Protein AF-A0A8C6LWX6-F1 (afdb_monomer)

Structure (mmCIF, N/CA/C/O backbone):
data_AF-A0A8C6LWX6-F1
#
_entry.id   AF-A0A8C6LWX6-F1
#
loop_
_atom_site.group_PDB
_atom_site.id
_atom_site.type_symbol
_atom_site.label_atom_id
_atom_site.label_alt_id
_atom_site.label_comp_id
_atom_site.label_asym_id
_atom_site.label_entity_id
_atom_site.label_seq_id
_atom_site.pdbx_PDB_ins_code
_atom_site.Cartn_x
_atom_site.Cartn_y
_atom_site.Cartn_z
_atom_site.occupancy
_atom_site.B_iso_or_equiv
_atom_site.auth_seq_id
_atom_site.auth_comp_id
_atom_site.auth_asym_id
_atom_site.auth_atom_id
_atom_site.pdbx_PDB_model_num
ATOM 1 N N . MET A 1 1 ? -24.686 -18.398 44.058 1.00 36.03 1 MET A N 1
ATOM 2 C CA . MET A 1 1 ? -24.256 -18.748 42.688 1.00 36.03 1 MET A CA 1
ATOM 3 C C . MET A 1 1 ? -24.117 -17.437 41.927 1.00 36.03 1 MET A C 1
ATOM 5 O O . MET A 1 1 ? -25.127 -16.804 41.659 1.00 36.03 1 MET A O 1
ATOM 9 N N . ILE A 1 2 ? -22.892 -16.941 41.731 1.00 35.81 2 ILE A N 1
ATOM 10 C CA . ILE A 1 2 ? -22.662 -15.676 41.018 1.00 35.81 2 ILE A CA 1
ATOM 11 C C . ILE A 1 2 ? -22.828 -15.987 39.530 1.00 35.81 2 ILE A C 1
ATOM 13 O O . ILE A 1 2 ? -22.081 -16.799 38.987 1.00 35.81 2 ILE A O 1
ATOM 17 N N . HIS A 1 3 ? -23.844 -15.405 38.893 1.00 45.38 3 HIS A N 1
ATOM 18 C CA . HIS A 1 3 ? -23.993 -15.471 37.444 1.00 45.38 3 HIS A CA 1
ATOM 19 C C . HIS A 1 3 ? -22.771 -14.793 36.820 1.00 45.38 3 HIS A C 1
ATOM 21 O O . HIS A 1 3 ? -22.624 -13.576 36.916 1.00 45.38 3 HIS A O 1
ATOM 27 N N . VAL A 1 4 ? -21.888 -15.579 36.199 1.00 50.72 4 VAL A N 1
ATOM 28 C CA . VAL A 1 4 ? -20.839 -15.049 35.323 1.00 50.72 4 VAL A CA 1
ATOM 29 C C . VAL A 1 4 ? -21.565 -14.280 34.221 1.00 50.72 4 VAL A C 1
ATOM 31 O O . VAL A 1 4 ? -22.317 -14.862 33.436 1.00 50.72 4 VAL A O 1
ATOM 34 N N . SER A 1 5 ? -21.451 -12.955 34.267 1.00 53.69 5 SER A N 1
ATOM 35 C CA . SER A 1 5 ? -22.252 -12.032 33.472 1.00 53.69 5 SER A CA 1
ATOM 36 C C . SER A 1 5 ? -22.049 -12.305 31.981 1.00 53.69 5 SER A C 1
ATOM 38 O O . SER A 1 5 ? -20.931 -12.477 31.499 1.00 53.69 5 SER A O 1
ATOM 40 N N . SER A 1 6 ? -23.142 -12.329 31.221 1.00 54.50 6 SER A N 1
ATOM 41 C CA . SER A 1 6 ? -23.133 -12.467 29.757 1.00 54.50 6 SER A CA 1
ATOM 42 C C . SER A 1 6 ? -22.249 -11.425 29.048 1.00 54.50 6 SER A C 1
ATOM 44 O O . SER A 1 6 ? -21.833 -11.649 27.915 1.00 54.50 6 SER A O 1
ATOM 46 N N . ALA A 1 7 ? -21.916 -10.320 29.724 1.00 53.41 7 ALA A N 1
ATOM 47 C CA . ALA A 1 7 ? -21.006 -9.274 29.264 1.00 53.41 7 ALA A CA 1
ATOM 48 C C . ALA A 1 7 ? -19.558 -9.751 29.041 1.00 53.41 7 ALA A C 1
ATOM 50 O O . ALA A 1 7 ? -18.922 -9.292 28.101 1.00 53.41 7 ALA A O 1
ATOM 51 N N . LEU A 1 8 ? -19.060 -10.717 29.824 1.00 56.56 8 LEU A N 1
ATOM 52 C CA . LEU A 1 8 ? -17.687 -11.238 29.698 1.00 56.56 8 LEU A CA 1
ATOM 53 C C . LEU A 1 8 ? -17.470 -12.137 28.468 1.00 56.56 8 LEU A C 1
ATOM 55 O O . LEU A 1 8 ? -16.343 -12.524 28.178 1.00 56.56 8 LEU A O 1
ATOM 59 N N . LYS A 1 9 ? -18.545 -12.482 27.749 1.00 61.81 9 LYS A N 1
ATOM 60 C CA . LYS A 1 9 ? -18.491 -13.264 26.504 1.00 61.81 9 LYS A CA 1
ATOM 61 C C . LYS A 1 9 ? -18.528 -12.395 25.246 1.00 61.81 9 LYS A C 1
ATOM 63 O O . LYS A 1 9 ? -18.419 -12.933 24.148 1.00 61.81 9 LYS A O 1
ATOM 68 N N . GLN A 1 10 ? -18.748 -11.087 25.381 1.00 74.50 10 GLN A N 1
ATOM 69 C CA . GLN A 1 10 ? -18.842 -10.198 24.228 1.00 74.50 10 GLN A CA 1
ATOM 70 C C . GLN A 1 10 ? -17.444 -9.787 23.756 1.00 74.50 10 GLN A C 1
ATOM 72 O O . GLN A 1 10 ? -16.579 -9.437 24.555 1.00 74.50 10 GLN A O 1
ATOM 77 N N . LYS A 1 11 ? -17.240 -9.848 22.440 1.00 83.50 11 LYS A N 1
ATOM 78 C CA . LYS A 1 11 ? -15.991 -9.488 21.766 1.00 83.50 11 LYS A CA 1
ATOM 79 C C . LYS A 1 11 ? -15.848 -7.953 21.695 1.00 83.50 11 LYS A C 1
ATOM 81 O O . LYS A 1 11 ? -16.875 -7.278 21.572 1.00 83.50 11 LYS A O 1
ATOM 86 N N . PRO A 1 12 ? -14.630 -7.381 21.777 1.00 89.62 12 PRO A N 1
ATOM 87 C CA . PRO A 1 12 ? -14.430 -5.958 21.509 1.00 89.62 12 PRO A CA 1
ATOM 88 C C . PRO A 1 12 ? -14.906 -5.586 20.109 1.00 89.62 12 PRO A C 1
ATOM 90 O O . PRO A 1 12 ? -14.877 -6.398 19.192 1.00 89.62 12 PRO A O 1
ATOM 93 N N . THR A 1 13 ? -15.264 -4.321 19.924 1.00 91.38 13 THR A N 1
ATOM 94 C CA . THR A 1 13 ? -15.433 -3.742 18.589 1.00 91.38 13 THR A CA 1
ATOM 95 C C . THR A 1 13 ? -14.166 -2.981 18.220 1.00 91.38 13 THR A C 1
ATOM 97 O O . THR A 1 13 ? -13.818 -2.027 18.909 1.00 91.38 13 THR A O 1
ATOM 100 N N . LEU A 1 14 ? -13.486 -3.378 17.142 1.00 94.31 14 LEU A N 1
ATOM 101 C CA . LEU A 1 14 ? -12.330 -2.660 16.598 1.00 94.31 14 LEU A CA 1
ATOM 102 C C . LEU A 1 14 ? -12.732 -1.921 15.316 1.00 94.31 14 LEU A C 1
ATOM 104 O O . LEU A 1 14 ? -12.983 -2.540 14.285 1.00 94.31 14 LEU A O 1
ATOM 108 N N . VAL A 1 15 ? -12.801 -0.592 15.385 1.00 94.81 15 VAL A N 1
ATOM 109 C CA . VAL A 1 15 ? -13.141 0.281 14.256 1.00 94.81 15 VAL A CA 1
ATOM 110 C C . VAL A 1 15 ? -11.863 0.742 13.562 1.00 94.81 15 VAL A C 1
ATOM 112 O O . VAL A 1 15 ? -11.018 1.404 14.172 1.00 94.81 15 VAL A O 1
ATOM 115 N N . VAL A 1 16 ? -1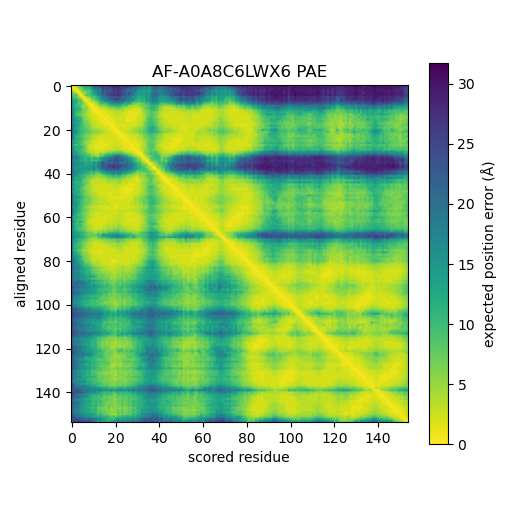1.760 0.414 12.272 1.00 94.25 16 VAL A N 1
ATOM 116 C CA . VAL A 1 16 ? -10.665 0.814 11.384 1.00 94.25 16 VAL A CA 1
ATOM 117 C C . VAL A 1 16 ? -11.235 1.720 10.284 1.00 94.25 16 VAL A C 1
ATOM 119 O O . VAL A 1 16 ? -12.012 1.237 9.458 1.00 94.25 16 VAL A O 1
ATOM 122 N N . PRO A 1 17 ? -10.919 3.027 10.272 1.00 94.25 17 PRO A N 1
ATOM 123 C CA . PRO A 1 17 ? -11.305 3.921 9.179 1.00 94.25 17 PRO A CA 1
ATOM 124 C C . PRO A 1 17 ? -10.524 3.593 7.892 1.00 94.25 17 PRO A C 1
ATOM 126 O O . PRO A 1 17 ? -9.538 2.854 7.949 1.00 94.25 17 PRO A O 1
ATOM 129 N N . PRO A 1 18 ? -10.911 4.156 6.731 1.00 91.81 18 PRO A N 1
ATOM 130 C CA . PRO A 1 18 ? -10.116 4.053 5.511 1.00 91.81 18 PRO A CA 1
ATOM 131 C C . PRO A 1 18 ? -8.672 4.502 5.754 1.00 91.81 18 PRO A C 1
ATOM 133 O O . PRO A 1 18 ? -8.432 5.558 6.345 1.00 91.81 18 PRO A O 1
ATOM 136 N N . LEU A 1 19 ? -7.717 3.679 5.325 1.00 91.88 19 LEU A N 1
ATOM 137 C CA . LEU A 1 19 ? -6.296 3.931 5.522 1.00 91.88 19 LEU A CA 1
ATOM 138 C C . LEU A 1 19 ? -5.670 4.339 4.195 1.00 91.88 19 LEU A C 1
ATOM 140 O O . LEU A 1 19 ? -5.752 3.602 3.210 1.00 91.88 19 LEU A O 1
ATOM 144 N N . THR A 1 20 ? -4.995 5.479 4.205 1.00 89.94 20 THR A N 1
ATOM 145 C CA . THR A 1 20 ? -4.209 5.983 3.082 1.00 89.94 20 THR A CA 1
ATOM 146 C C . THR A 1 20 ? -2.768 6.131 3.548 1.00 89.94 20 THR A C 1
ATOM 148 O O . THR A 1 20 ? -2.517 6.615 4.655 1.00 89.94 20 THR A O 1
ATOM 151 N N . GLU A 1 21 ? -1.818 5.668 2.740 1.00 87.81 21 GLU A N 1
ATOM 152 C CA . GLU A 1 21 ? -0.398 5.733 3.084 1.00 87.81 21 GLU A CA 1
ATOM 153 C C . GLU A 1 21 ? 0.052 7.173 3.355 1.00 87.81 21 GLU A C 1
ATOM 155 O O . GLU A 1 21 ? -0.077 8.026 2.489 1.00 87.81 21 GLU A O 1
ATOM 160 N N . GLY A 1 22 ? 0.629 7.429 4.532 1.00 85.38 22 GLY A N 1
ATOM 161 C CA . GLY A 1 22 ? 1.141 8.734 4.953 1.00 85.38 22 GLY A CA 1
ATOM 162 C C . GLY A 1 22 ? 0.115 9.637 5.648 1.00 85.38 22 GLY A C 1
ATOM 163 O O . GLY A 1 22 ? 0.513 10.620 6.274 1.00 85.38 22 GLY A O 1
ATOM 164 N N . GLN A 1 23 ? -1.178 9.303 5.611 1.00 88.12 23 GLN A N 1
ATOM 165 C CA . GLN A 1 23 ? -2.227 10.076 6.276 1.00 88.12 23 GLN A CA 1
ATOM 166 C C . GLN A 1 23 ? -2.481 9.559 7.696 1.00 88.12 23 GLN A C 1
ATOM 168 O O . GLN A 1 23 ? -2.969 8.446 7.881 1.00 88.12 23 GLN A O 1
ATOM 173 N N . GLN A 1 24 ? -2.187 10.379 8.710 1.00 93.12 24 GLN A N 1
ATOM 174 C CA . GLN A 1 24 ? -2.428 10.014 10.109 1.00 93.12 24 GLN A CA 1
ATOM 175 C C . GLN A 1 24 ? -3.884 9.596 10.342 1.00 93.12 24 GLN A C 1
ATOM 177 O O . GLN A 1 24 ? -4.820 10.259 9.895 1.00 93.12 24 GLN A O 1
ATOM 182 N N . THR A 1 25 ? -4.066 8.510 11.086 1.00 93.81 25 THR A N 1
ATOM 183 C CA . THR A 1 25 ? -5.379 7.940 11.369 1.00 93.81 25 THR A CA 1
ATOM 184 C C . THR A 1 25 ? -5.447 7.352 12.773 1.00 93.81 25 THR A C 1
ATOM 186 O O . THR A 1 25 ? -4.417 7.062 13.387 1.00 93.81 25 THR A O 1
ATOM 189 N N . THR A 1 26 ? -6.666 7.185 13.283 1.00 95.88 26 THR A N 1
ATOM 190 C CA . THR A 1 26 ? -6.931 6.724 14.649 1.00 95.88 26 THR A CA 1
ATOM 191 C C . THR A 1 26 ? -7.875 5.530 14.629 1.00 95.88 26 THR A C 1
ATOM 193 O O . THR A 1 26 ? -9.034 5.645 14.231 1.00 95.88 26 THR A O 1
ATOM 196 N N . LEU A 1 27 ? -7.389 4.383 15.101 1.00 95.31 27 LEU A N 1
ATOM 197 C CA . LEU A 1 27 ? -8.202 3.192 15.340 1.00 95.31 27 LEU A CA 1
ATOM 198 C C . LEU A 1 27 ? -8.884 3.316 16.694 1.00 95.31 27 LEU A C 1
ATOM 200 O O . LEU A 1 27 ? -8.281 3.828 17.637 1.00 95.31 27 LEU A O 1
ATOM 204 N N . THR A 1 28 ? -10.109 2.810 16.811 1.00 95.19 28 THR A N 1
ATOM 205 C CA . THR A 1 28 ? -10.844 2.809 18.083 1.00 95.19 28 THR A CA 1
ATOM 206 C C . THR A 1 28 ? -11.230 1.391 18.453 1.00 95.19 28 THR A C 1
ATOM 208 O O . THR A 1 28 ? -11.956 0.734 17.712 1.00 95.19 28 THR A O 1
ATOM 211 N N . CYS A 1 29 ? -10.765 0.925 19.608 1.00 93.06 29 CYS A N 1
ATOM 212 C CA . CYS A 1 29 ? -11.241 -0.308 20.205 1.00 93.06 29 CYS A CA 1
ATOM 213 C C . CYS A 1 29 ? -12.204 -0.013 21.351 1.00 93.06 29 CYS A C 1
ATOM 215 O O . CYS A 1 29 ? -11.837 0.668 22.311 1.00 93.06 29 CYS A O 1
ATOM 217 N N . THR A 1 30 ? -13.408 -0.568 21.265 1.00 90.38 30 THR A N 1
ATOM 218 C CA . THR A 1 30 ? -14.493 -0.333 22.213 1.00 90.38 30 THR A CA 1
ATOM 219 C C . THR A 1 30 ? -14.942 -1.617 22.884 1.00 90.38 30 THR A C 1
ATOM 221 O O . THR A 1 30 ? -15.118 -2.669 22.269 1.00 90.38 30 THR A O 1
ATOM 224 N N . ALA A 1 31 ? -15.191 -1.475 24.170 1.00 85.62 31 ALA A N 1
ATOM 225 C CA . ALA A 1 31 ? -15.777 -2.459 25.042 1.00 85.62 31 ALA A CA 1
ATOM 226 C C . ALA A 1 31 ? -17.279 -2.529 25.053 1.00 85.62 31 ALA A C 1
ATOM 228 O O . ALA A 1 31 ? -17.934 -1.488 25.120 1.00 85.62 31 ALA A O 1
ATOM 229 N N . PRO A 1 32 ? -17.799 -3.705 25.386 1.00 76.69 32 PRO A N 1
ATOM 230 C CA . PRO A 1 32 ? -18.923 -3.820 26.296 1.00 76.69 32 PRO A CA 1
ATOM 231 C C . PRO A 1 32 ? -18.461 -3.755 27.771 1.00 76.69 32 PRO A C 1
ATOM 233 O O . PRO A 1 32 ? -17.521 -4.443 28.174 1.00 76.69 32 PRO A O 1
ATOM 236 N N . GLY A 1 33 ? -19.116 -2.934 28.599 1.00 68.38 33 GLY A N 1
ATOM 237 C CA . GLY A 1 33 ? -18.876 -2.872 30.048 1.00 68.38 33 GLY A CA 1
ATOM 238 C C . GLY A 1 33 ? -19.902 -3.621 30.904 1.00 68.38 33 GLY A C 1
ATOM 239 O O . GLY A 1 33 ? -20.915 -4.141 30.436 1.00 68.38 33 GLY A O 1
ATOM 240 N N . LEU A 1 34 ? -19.578 -3.700 32.197 1.00 64.62 34 LEU A N 1
ATOM 241 C CA . LEU A 1 34 ? -20.178 -4.571 33.208 1.00 64.62 34 LEU A CA 1
ATOM 242 C C . LEU A 1 34 ? -21.258 -3.841 34.021 1.00 64.62 34 LEU A C 1
ATOM 244 O O . LEU A 1 34 ? -20.924 -3.112 34.949 1.00 64.62 34 LEU A O 1
ATOM 248 N N . CYS A 1 35 ? -22.537 -4.096 33.743 1.00 51.69 35 CYS A N 1
ATOM 249 C CA . CYS A 1 35 ? -23.628 -3.875 34.701 1.00 51.69 35 CYS A CA 1
ATOM 250 C C . CYS A 1 35 ? -24.682 -4.990 34.561 1.00 51.69 35 CYS A C 1
ATOM 252 O O . CYS A 1 35 ? -25.456 -4.989 33.602 1.00 51.69 35 CYS A O 1
ATOM 254 N N . PRO A 1 36 ? -24.742 -5.969 35.484 1.00 53.22 36 PRO A N 1
ATOM 255 C CA . PRO A 1 36 ? -25.889 -6.858 35.590 1.00 53.22 36 PRO A CA 1
ATOM 256 C C . PRO A 1 36 ? -27.054 -6.099 36.251 1.00 53.22 36 PRO A C 1
ATOM 258 O O . PRO A 1 36 ? -27.111 -5.992 37.470 1.00 53.22 36 PRO A O 1
ATOM 261 N N . GLY A 1 37 ? -27.987 -5.577 35.446 1.00 53.56 37 GLY A N 1
ATOM 262 C CA . GLY A 1 37 ? -29.359 -5.297 35.902 1.00 53.56 37 GLY A CA 1
ATOM 263 C C . GLY A 1 37 ? -29.862 -3.846 35.939 1.00 53.56 37 GLY A C 1
ATOM 264 O O . GLY A 1 37 ? -31.060 -3.669 36.141 1.00 53.56 37 GLY A O 1
ATOM 265 N N . SER A 1 38 ? -29.047 -2.813 35.704 1.00 57.28 38 SER A N 1
ATOM 266 C CA . SER A 1 38 ? -29.537 -1.419 35.635 1.00 57.28 38 SER A CA 1
ATOM 267 C C . SER A 1 38 ? -28.561 -0.486 34.907 1.00 57.28 38 SER A C 1
ATOM 269 O O . SER A 1 38 ? -27.358 -0.747 34.946 1.00 57.28 38 SER A O 1
ATOM 271 N N . PRO A 1 39 ? -29.036 0.601 34.258 1.00 65.06 39 PRO A N 1
ATOM 272 C CA . PRO A 1 39 ? -28.158 1.635 33.715 1.00 65.06 39 PRO A CA 1
ATOM 273 C C . PRO A 1 39 ? -27.254 2.232 34.810 1.00 65.06 39 PRO A C 1
ATOM 275 O O . PRO A 1 39 ? -27.692 2.342 35.959 1.00 65.06 39 PRO A O 1
ATOM 278 N N . PRO A 1 40 ? -26.021 2.647 34.459 1.00 57.91 40 PRO A N 1
ATOM 279 C CA . PRO A 1 40 ? -25.569 2.943 33.095 1.00 57.91 40 PRO A CA 1
ATOM 280 C C . PRO A 1 40 ? -24.826 1.796 32.379 1.00 57.91 40 PRO A C 1
ATOM 282 O O . PRO A 1 40 ? -24.071 1.040 32.982 1.00 57.91 40 PRO A O 1
ATOM 285 N N . ASN A 1 41 ? -24.984 1.725 31.050 1.00 62.75 41 ASN A N 1
ATOM 286 C CA . ASN A 1 41 ? -24.093 0.951 30.182 1.00 62.75 41 ASN A CA 1
ATOM 287 C C . ASN A 1 41 ? -22.732 1.650 30.141 1.00 62.75 41 ASN A C 1
ATOM 289 O O . ASN A 1 41 ? -22.597 2.722 29.554 1.00 62.75 41 ASN A O 1
ATOM 293 N N . ILE A 1 42 ? -21.733 1.051 30.779 1.00 68.19 42 ILE A N 1
ATOM 294 C CA . ILE A 1 42 ? -20.358 1.546 30.742 1.00 68.19 42 ILE A CA 1
ATOM 295 C C . ILE A 1 42 ? -19.688 0.994 29.479 1.00 68.19 42 ILE A C 1
ATOM 297 O O . ILE A 1 42 ? -19.855 -0.177 29.154 1.00 68.19 42 ILE A O 1
ATOM 301 N N . THR A 1 43 ? -18.910 1.812 28.778 1.00 74.31 43 THR A N 1
ATOM 302 C CA . THR A 1 43 ? -18.064 1.387 27.654 1.00 74.31 43 THR A CA 1
ATOM 303 C C . THR A 1 43 ? -16.656 1.920 27.885 1.00 74.31 43 THR A C 1
ATOM 305 O O . THR A 1 43 ? -16.485 3.128 28.047 1.00 74.31 43 THR A O 1
ATOM 308 N N . TRP A 1 44 ? -15.650 1.044 27.919 1.00 81.56 44 TRP A N 1
ATOM 309 C CA . TRP A 1 44 ? -14.250 1.463 27.842 1.00 81.56 44 TRP A CA 1
ATOM 310 C C . TRP A 1 44 ? -13.845 1.600 26.369 1.00 81.56 44 TRP A C 1
ATOM 312 O O . TRP A 1 44 ? -14.290 0.838 25.513 1.00 81.56 44 TRP A O 1
ATOM 322 N N . SER A 1 45 ? -13.041 2.607 26.055 1.00 88.81 45 SER A N 1
ATOM 323 C CA . SER A 1 45 ? -12.548 2.839 24.699 1.00 88.81 45 SER A CA 1
ATOM 324 C C . SER A 1 45 ? -11.068 3.168 24.740 1.00 88.81 45 SER A C 1
ATOM 326 O O . SER A 1 45 ? -10.634 3.974 25.564 1.00 88.81 45 SER A O 1
ATOM 328 N N . SER A 1 46 ? -10.306 2.559 23.841 1.00 92.56 46 SER A N 1
ATOM 329 C CA . SER A 1 46 ? -8.890 2.841 23.635 1.00 92.56 46 SER A CA 1
ATOM 330 C C . SER A 1 46 ? -8.660 3.226 22.182 1.00 92.56 46 SER A C 1
ATOM 332 O O . SER A 1 46 ? -9.263 2.645 21.278 1.00 92.56 46 SER A O 1
ATOM 334 N N . THR A 1 47 ? -7.801 4.215 21.962 1.00 93.75 47 THR A N 1
ATOM 335 C CA . THR A 1 47 ? -7.489 4.732 20.631 1.00 93.75 47 THR A CA 1
ATOM 336 C C . THR A 1 47 ? -6.015 4.546 20.314 1.00 93.75 47 THR A C 1
ATOM 338 O O . THR A 1 47 ? -5.165 4.862 21.147 1.00 93.75 47 THR A O 1
ATOM 341 N N . LEU A 1 48 ? -5.715 4.086 19.100 1.00 94.12 48 LEU A N 1
ATOM 342 C CA . LEU A 1 48 ? -4.355 3.967 18.577 1.00 94.12 48 LEU A CA 1
ATOM 343 C C . LEU A 1 48 ? -4.197 4.878 17.361 1.00 94.12 48 LEU A C 1
ATOM 345 O O . LEU A 1 48 ? -4.829 4.642 16.332 1.00 94.12 48 LEU A O 1
ATOM 349 N N . THR A 1 49 ? -3.345 5.894 17.479 1.00 95.56 49 THR A N 1
ATOM 350 C CA . THR A 1 49 ? -3.053 6.843 16.399 1.00 95.56 49 THR A CA 1
ATOM 351 C C . THR A 1 49 ? -1.700 6.534 15.778 1.00 95.56 49 THR A C 1
ATOM 353 O O . THR A 1 49 ? -0.708 6.384 16.489 1.00 95.56 49 THR A O 1
ATOM 356 N N . PHE A 1 50 ? -1.652 6.447 14.451 1.00 94.88 50 PHE A N 1
ATOM 357 C CA . PHE A 1 50 ? -0.427 6.177 13.702 1.00 94.88 50 PHE A CA 1
ATOM 358 C C . PHE A 1 50 ? -0.522 6.729 12.277 1.00 94.88 50 PHE A C 1
ATOM 360 O O . PHE A 1 50 ? -1.601 7.097 11.810 1.00 94.88 50 PHE A O 1
ATOM 367 N N . ASN A 1 51 ? 0.615 6.767 11.584 1.00 93.25 51 ASN A N 1
ATOM 368 C CA . ASN A 1 51 ? 0.676 7.094 10.164 1.00 93.25 51 ASN A CA 1
ATOM 369 C C . ASN A 1 51 ? 0.807 5.768 9.391 1.00 93.25 51 ASN A C 1
ATOM 371 O O . ASN A 1 51 ? 1.835 5.099 9.529 1.00 93.25 51 ASN A O 1
ATOM 375 N N . PRO A 1 52 ? -0.217 5.330 8.634 1.00 92.62 52 PRO A N 1
ATOM 376 C CA . PRO A 1 52 ? -0.150 4.109 7.841 1.00 92.62 52 PRO A CA 1
ATOM 377 C C . PRO A 1 52 ? 0.953 4.181 6.783 1.00 92.62 52 PRO A C 1
ATOM 379 O O . PRO A 1 52 ? 1.210 5.241 6.220 1.00 92.62 52 PRO A O 1
ATOM 382 N N . SER A 1 53 ? 1.564 3.035 6.498 1.00 92.06 53 SER A N 1
ATOM 383 C CA . SER A 1 53 ? 2.579 2.832 5.460 1.00 92.06 53 SER A CA 1
ATOM 384 C C . SER A 1 53 ? 2.102 1.711 4.536 1.00 92.06 53 SER A C 1
ATOM 386 O O . SER A 1 53 ? 1.297 0.880 4.972 1.00 92.06 53 SER A O 1
ATOM 388 N N . ALA A 1 54 ? 2.608 1.639 3.304 1.00 89.44 54 ALA A N 1
ATOM 389 C CA . ALA A 1 54 ? 2.397 0.478 2.438 1.00 89.44 54 ALA A CA 1
ATOM 390 C C . ALA A 1 54 ? 2.808 -0.840 3.127 1.00 89.44 54 ALA A C 1
ATOM 392 O O . ALA A 1 54 ? 2.142 -1.859 2.965 1.00 89.44 54 ALA A O 1
ATOM 393 N N . GLU A 1 55 ? 3.832 -0.806 3.986 1.00 89.62 55 GLU A N 1
ATOM 394 C CA . GLU A 1 55 ? 4.291 -1.965 4.769 1.00 89.62 55 GLU A CA 1
ATOM 395 C C . GLU A 1 55 ? 3.252 -2.472 5.779 1.00 89.62 55 GLU A C 1
ATOM 397 O O . GLU A 1 55 ? 3.271 -3.636 6.172 1.00 89.62 55 GLU A O 1
ATOM 402 N N . HIS A 1 56 ? 2.324 -1.611 6.204 1.00 93.19 56 HIS A N 1
ATOM 403 C CA . HIS A 1 56 ? 1.251 -2.000 7.115 1.00 93.19 56 HIS A CA 1
ATOM 404 C C . HIS A 1 56 ? 0.100 -2.723 6.394 1.00 93.19 56 HIS A C 1
ATOM 406 O O 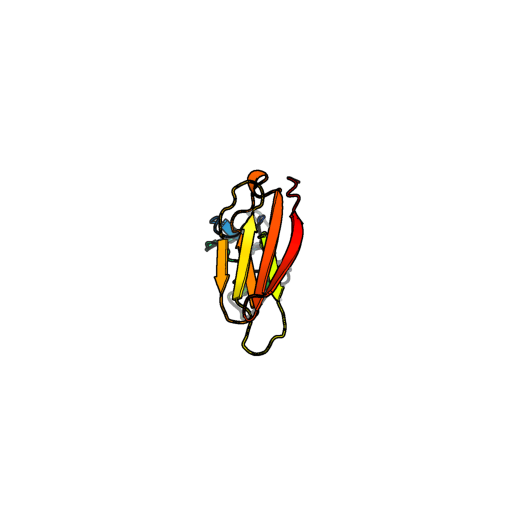. HIS A 1 56 ? -0.790 -3.254 7.062 1.00 93.19 56 HIS A O 1
ATOM 412 N N . HIS A 1 57 ? 0.081 -2.773 5.059 1.00 90.69 57 HIS A N 1
ATOM 413 C CA . HIS A 1 57 ? -0.952 -3.485 4.308 1.00 90.69 57 HIS A CA 1
ATOM 414 C C . HIS A 1 57 ? -0.880 -4.999 4.555 1.00 90.69 57 HIS A C 1
ATOM 416 O O . HIS A 1 57 ? 0.182 -5.608 4.471 1.00 90.69 57 HIS A O 1
ATOM 422 N N . GLY A 1 58 ? -2.017 -5.621 4.874 1.00 91.88 58 GLY A N 1
ATOM 423 C CA . GLY A 1 58 ? -2.083 -7.053 5.181 1.00 91.88 58 GLY A CA 1
ATOM 424 C C . GLY A 1 58 ? -1.604 -7.427 6.589 1.00 91.88 58 GLY A C 1
ATOM 425 O O . GLY A 1 58 ? -1.643 -8.602 6.952 1.00 91.88 58 GLY A O 1
ATOM 426 N N . THR A 1 59 ? -1.184 -6.459 7.410 1.00 94.56 59 THR A N 1
ATOM 427 C CA . THR A 1 59 ? -0.831 -6.709 8.815 1.00 94.56 59 THR A CA 1
ATOM 428 C C . THR A 1 59 ? -2.084 -6.854 9.683 1.00 94.56 59 THR A C 1
ATOM 430 O O . THR A 1 59 ? -3.116 -6.235 9.418 1.00 94.56 59 THR A O 1
ATOM 433 N N . ASN A 1 60 ? -2.004 -7.676 10.732 1.00 95.62 60 ASN A N 1
ATOM 434 C CA . ASN A 1 60 ? -3.108 -7.905 11.664 1.00 95.62 60 ASN A CA 1
ATOM 435 C C . ASN A 1 60 ? -2.943 -7.044 12.915 1.00 95.62 60 ASN A C 1
ATOM 437 O O . ASN A 1 60 ? -1.941 -7.156 13.621 1.00 95.62 60 ASN A O 1
ATOM 441 N N . ILE A 1 61 ? -3.956 -6.236 13.221 1.00 94.19 61 ILE A N 1
ATOM 442 C CA . ILE A 1 61 ? -4.052 -5.507 14.484 1.00 94.19 61 ILE A CA 1
ATOM 443 C C . ILE A 1 61 ? -5.032 -6.226 15.391 1.00 94.19 61 ILE A C 1
ATOM 445 O O . ILE A 1 61 ? -6.177 -6.463 15.010 1.00 94.19 61 ILE A O 1
ATOM 449 N N . THR A 1 62 ? -4.584 -6.518 16.610 1.00 94.25 62 THR A N 1
ATOM 450 C CA . THR A 1 62 ? -5.394 -7.167 17.638 1.00 94.25 62 THR A CA 1
ATOM 451 C C . THR A 1 62 ? -5.686 -6.190 18.766 1.00 94.25 62 THR A C 1
ATOM 453 O O . THR A 1 62 ? -4.772 -5.697 19.426 1.00 94.25 62 THR A O 1
ATOM 456 N N . CYS A 1 63 ? -6.966 -5.949 19.031 1.00 92.31 63 CYS A N 1
ATOM 457 C CA . CYS A 1 63 ? -7.398 -5.358 20.283 1.00 92.31 63 CYS A CA 1
ATOM 458 C C . CYS A 1 63 ? -7.676 -6.462 21.294 1.00 92.31 63 CYS A C 1
ATOM 460 O O . CYS A 1 63 ? -8.599 -7.250 21.103 1.00 92.31 63 CYS A O 1
ATOM 462 N N . LYS A 1 64 ? -6.906 -6.489 22.382 1.00 90.44 64 LYS A N 1
ATOM 463 C CA . LYS A 1 64 ? -7.057 -7.453 23.470 1.00 90.44 64 LYS A CA 1
ATOM 464 C C . LYS A 1 64 ? -7.485 -6.757 24.753 1.00 90.44 64 LYS A C 1
ATOM 466 O O . LYS A 1 64 ? -6.901 -5.752 25.150 1.00 90.44 64 LYS A O 1
ATOM 471 N N . ILE A 1 65 ? -8.471 -7.339 25.421 1.00 86.38 65 ILE A N 1
ATOM 472 C CA . ILE A 1 65 ? -9.018 -6.861 26.686 1.00 86.38 65 ILE A CA 1
ATOM 473 C C . ILE A 1 65 ? -8.744 -7.908 27.747 1.00 86.38 65 ILE A C 1
ATOM 475 O O . ILE A 1 65 ? -9.006 -9.094 27.532 1.00 86.38 65 ILE A O 1
ATOM 479 N N . SER A 1 66 ? -8.301 -7.452 28.911 1.00 84.06 66 SER A N 1
ATOM 480 C CA . SER A 1 66 ? -8.144 -8.287 30.097 1.00 84.06 66 SER A CA 1
ATOM 481 C C . SER A 1 66 ? -9.040 -7.757 31.210 1.00 84.06 66 SER A C 1
ATOM 483 O O . SER A 1 66 ? -8.903 -6.607 31.623 1.00 84.06 66 SER A O 1
ATOM 485 N N . PHE A 1 67 ? -9.959 -8.590 31.695 1.00 76.75 67 PHE A N 1
ATOM 486 C CA . PHE A 1 67 ? -10.820 -8.268 32.833 1.00 76.75 67 PHE A CA 1
ATOM 487 C C . PHE A 1 67 ? -10.200 -8.776 34.141 1.00 76.75 67 PHE A C 1
ATOM 489 O O . PHE A 1 67 ? -9.437 -9.742 34.150 1.00 76.75 67 PHE A O 1
ATOM 496 N N . THR A 1 68 ? -10.556 -8.160 35.271 1.00 70.56 68 THR A N 1
ATOM 497 C CA . THR A 1 68 ? -10.157 -8.642 36.601 1.00 70.56 68 THR A CA 1
ATOM 498 C C . THR A 1 68 ? -10.838 -9.982 36.889 1.00 70.56 68 THR A C 1
ATOM 500 O O . THR A 1 68 ? -12.017 -10.014 37.241 1.00 70.56 68 THR A O 1
ATOM 503 N N . GLY A 1 69 ? -10.107 -11.080 36.686 1.00 68.56 69 GLY A N 1
ATOM 504 C CA . GLY A 1 69 ? -10.592 -12.459 36.837 1.00 68.56 69 GLY A CA 1
ATOM 505 C C . GLY A 1 69 ? -10.158 -13.402 35.706 1.00 68.56 69 GLY A C 1
ATOM 506 O O . GLY A 1 69 ? -10.943 -14.262 35.316 1.00 68.56 69 GLY A O 1
ATOM 507 N N .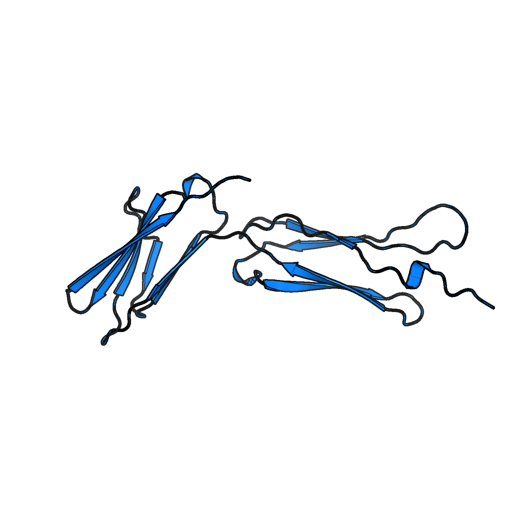 ASP A 1 70 ? -8.966 -13.191 35.131 1.00 67.69 7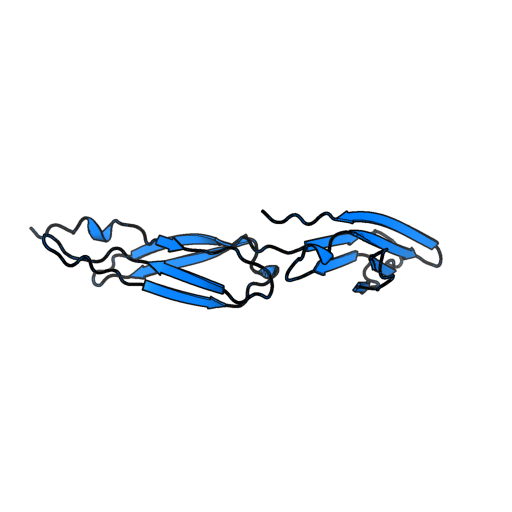0 ASP A N 1
ATOM 508 C CA . ASP A 1 70 ? -8.329 -13.996 34.066 1.00 67.69 70 ASP A CA 1
ATOM 509 C C . ASP A 1 70 ? -9.137 -14.210 32.775 1.00 67.69 70 ASP A C 1
ATOM 511 O O . ASP A 1 70 ? -8.765 -14.998 31.906 1.00 67.69 70 ASP A O 1
ATOM 515 N N . THR A 1 71 ? -10.230 -13.472 32.589 1.00 74.06 71 THR A N 1
ATOM 516 C CA . THR A 1 71 ? -10.992 -13.513 31.340 1.00 74.06 71 THR A CA 1
ATOM 517 C C . THR A 1 71 ? -10.373 -12.545 30.341 1.00 74.06 71 THR A C 1
ATOM 519 O O . THR A 1 71 ? -10.260 -11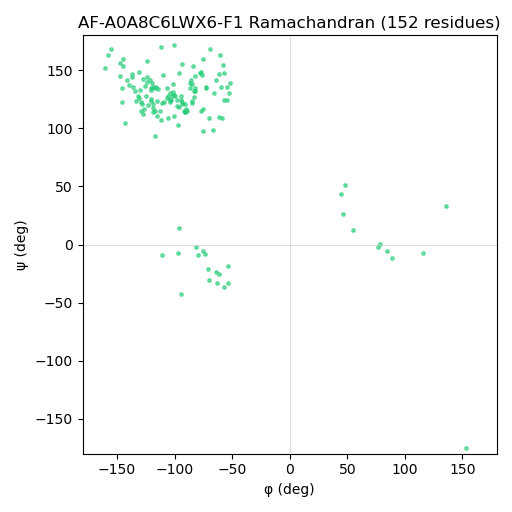.347 30.618 1.00 74.06 71 THR A O 1
ATOM 522 N N . THR A 1 72 ? -10.002 -13.058 29.167 1.00 84.12 72 THR A N 1
ATOM 523 C CA . THR A 1 72 ? -9.499 -12.248 28.053 1.00 84.12 72 THR A CA 1
ATOM 524 C C . THR A 1 72 ? -10.371 -12.430 26.820 1.00 84.12 72 THR A C 1
ATOM 526 O O . THR A 1 72 ? -10.864 -13.524 26.551 1.00 84.12 72 THR A O 1
ATOM 529 N N . THR A 1 73 ? -10.596 -11.342 26.090 1.00 86.25 73 THR A N 1
ATOM 530 C CA . THR A 1 73 ? -11.325 -11.341 24.814 1.00 86.25 73 THR A CA 1
ATOM 5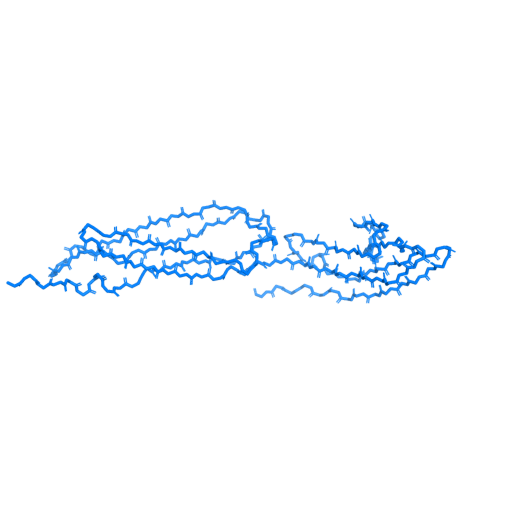31 C C . THR A 1 73 ? -10.585 -10.444 23.836 1.00 86.25 73 THR A C 1
ATOM 533 O O . THR A 1 73 ? -9.959 -9.465 24.248 1.00 86.25 73 THR A O 1
ATOM 536 N N . GLU A 1 74 ? -10.615 -10.787 22.553 1.00 91.31 74 GLU A N 1
ATOM 537 C CA . GLU A 1 74 ? -9.859 -10.058 21.540 1.00 91.31 74 GLU A CA 1
ATOM 538 C C . GLU A 1 74 ? -10.585 -9.982 20.199 1.00 91.31 74 GLU A C 1
ATOM 540 O O . GLU A 1 74 ? -11.415 -10.830 19.879 1.00 91.31 74 GLU A O 1
ATOM 545 N N . GLU A 1 75 ? -10.270 -8.944 19.432 1.00 92.94 75 GLU A N 1
ATOM 546 C CA . GLU A 1 75 ? -10.734 -8.701 18.068 1.00 92.94 75 GLU A CA 1
ATOM 547 C C . GLU A 1 75 ? -9.527 -8.399 17.197 1.00 92.94 75 GLU A C 1
ATOM 549 O O . GLU A 1 75 ? -8.688 -7.581 17.574 1.00 92.94 75 GLU A O 1
ATOM 554 N N . THR A 1 76 ? -9.455 -9.046 16.037 1.00 94.62 76 THR A N 1
ATOM 555 C CA . THR A 1 76 ? -8.331 -8.909 15.115 1.00 94.62 76 THR A CA 1
ATOM 556 C C . THR A 1 76 ? -8.854 -8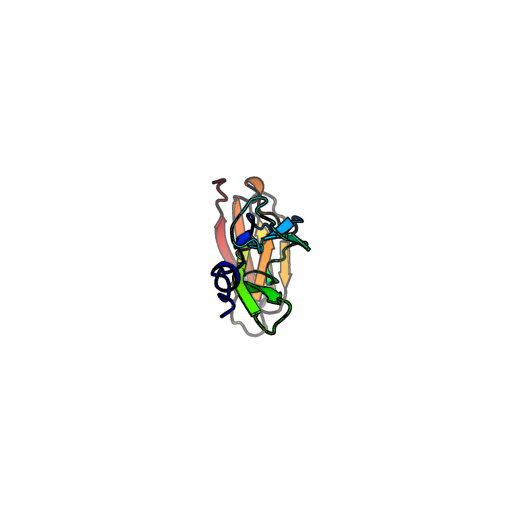.490 13.758 1.00 94.62 76 THR A C 1
ATOM 558 O O . THR A 1 76 ? -9.736 -9.140 13.202 1.00 94.62 76 THR A O 1
ATOM 561 N N . VAL A 1 77 ? -8.286 -7.418 13.217 1.00 95.25 77 VAL A N 1
ATOM 562 C CA . VAL A 1 77 ? -8.625 -6.892 11.895 1.00 95.25 77 VAL A CA 1
ATOM 563 C C . VAL A 1 77 ? -7.352 -6.780 11.066 1.00 95.25 77 VAL A C 1
ATOM 565 O O . VAL A 1 77 ? -6.319 -6.318 11.553 1.00 95.25 77 VAL A O 1
ATOM 568 N N . THR A 1 78 ? -7.433 -7.195 9.805 1.00 95.62 78 THR A N 1
ATOM 569 C CA . THR A 1 78 ? -6.359 -7.011 8.827 1.00 95.62 78 THR A CA 1
ATOM 570 C C . THR A 1 78 ? -6.442 -5.611 8.230 1.00 95.62 78 THR A C 1
ATOM 572 O O . THR A 1 78 ? -7.493 -5.197 7.734 1.00 95.62 78 THR A O 1
ATOM 575 N N . LEU A 1 79 ? -5.339 -4.868 8.266 1.00 94.12 79 LEU A N 1
ATOM 576 C CA . LEU A 1 79 ? -5.288 -3.524 7.710 1.00 94.12 79 LEU A CA 1
ATOM 577 C C . LEU A 1 79 ? -5.281 -3.541 6.181 1.00 94.12 79 LEU A C 1
ATOM 579 O O . LEU A 1 79 ? -4.513 -4.265 5.551 1.00 94.12 79 LEU A O 1
ATOM 583 N N . SER A 1 80 ? -6.097 -2.671 5.591 1.00 91.88 80 SER A N 1
ATOM 584 C CA . SER A 1 80 ? -6.140 -2.427 4.147 1.00 91.88 80 SER A CA 1
ATOM 585 C C . SER A 1 80 ? -5.734 -0.983 3.869 1.00 91.88 80 SER A C 1
ATOM 587 O O . SER A 1 80 ? -6.560 -0.076 3.943 1.00 91.88 80 SER A O 1
ATOM 589 N N . VAL A 1 81 ? -4.444 -0.771 3.603 1.00 91.31 81 VAL A N 1
ATOM 590 C CA . VAL A 1 81 ? -3.893 0.547 3.245 1.00 91.31 81 VAL A CA 1
ATOM 591 C C . VAL A 1 81 ? -4.016 0.765 1.742 1.00 91.31 81 VAL A C 1
ATOM 593 O O . VAL A 1 81 ? -3.698 -0.138 0.969 1.00 91.31 81 VAL A O 1
ATOM 596 N N . THR A 1 82 ? -4.471 1.953 1.347 1.00 89.94 82 THR A N 1
ATOM 597 C CA . THR A 1 82 ? -4.593 2.400 -0.044 1.00 89.94 82 THR A CA 1
ATOM 598 C C . THR A 1 82 ? -3.309 3.107 -0.470 1.00 89.94 82 THR A C 1
ATOM 600 O O . THR A 1 82 ? -2.910 4.098 0.146 1.00 89.94 82 THR A O 1
ATOM 603 N N . TYR A 1 83 ? -2.674 2.584 -1.516 1.00 90.06 83 TYR A N 1
ATOM 604 C CA . TYR A 1 83 ? -1.462 3.106 -2.149 1.00 90.06 83 TYR A CA 1
ATOM 605 C C . TYR A 1 83 ? -1.376 2.573 -3.587 1.00 90.06 83 TYR A C 1
ATOM 607 O O . TYR A 1 83 ? -2.059 1.605 -3.933 1.00 90.06 83 TYR A O 1
ATOM 615 N N . LEU A 1 84 ? -0.543 3.191 -4.426 1.00 89.88 84 LEU A N 1
ATOM 616 C CA . LEU A 1 84 ? -0.252 2.700 -5.774 1.00 89.88 84 LEU A CA 1
ATOM 617 C C . LEU A 1 84 ? 1.147 2.088 -5.790 1.00 89.88 84 LEU A C 1
ATOM 619 O O . LEU A 1 84 ? 2.111 2.738 -5.389 1.00 89.88 84 LEU A O 1
ATOM 623 N N . ASN A 1 85 ? 1.254 0.854 -6.277 1.00 92.00 85 ASN A N 1
ATOM 624 C CA . ASN A 1 85 ? 2.524 0.157 -6.453 1.00 92.00 85 ASN A CA 1
ATOM 625 C C . ASN A 1 85 ? 2.620 -0.392 -7.880 1.00 92.00 85 ASN A C 1
ATOM 627 O O . ASN A 1 85 ? 1.840 -1.265 -8.263 1.00 92.00 85 ASN A O 1
ATOM 631 N N . LEU A 1 86 ? 3.570 0.130 -8.655 1.00 93.06 86 LEU A N 1
ATOM 632 C CA . LEU A 1 86 ? 3.877 -0.332 -10.005 1.00 93.06 86 LEU A CA 1
ATOM 633 C C . LEU A 1 86 ? 5.259 -0.980 -10.012 1.00 93.06 86 LEU A C 1
ATOM 635 O O . LEU A 1 86 ? 6.266 -0.304 -9.814 1.00 93.06 86 LEU A O 1
ATOM 639 N N . THR A 1 87 ? 5.318 -2.282 -10.275 1.00 94.44 87 THR A N 1
ATOM 640 C CA . THR A 1 87 ? 6.579 -3.029 -10.339 1.00 94.44 87 THR A CA 1
ATOM 641 C C . THR A 1 87 ? 6.923 -3.368 -11.780 1.00 94.44 87 THR A C 1
ATOM 643 O O . THR A 1 87 ? 6.077 -3.825 -12.544 1.00 94.44 87 THR A O 1
ATOM 646 N N . CYS A 1 88 ? 8.182 -3.148 -12.141 1.00 94.31 88 CYS A N 1
ATOM 647 C CA . CYS A 1 88 ? 8.744 -3.515 -13.429 1.00 94.31 88 CYS A CA 1
ATOM 648 C C . CYS A 1 88 ? 10.058 -4.251 -13.199 1.00 94.31 88 CYS A C 1
ATOM 650 O O . CYS A 1 88 ? 10.940 -3.734 -12.514 1.00 94.31 88 CYS A O 1
ATOM 652 N N . SER A 1 89 ? 10.182 -5.447 -13.763 1.00 94.38 89 SER A N 1
ATOM 653 C CA . SER A 1 89 ? 11.366 -6.288 -13.626 1.00 94.38 89 SER A CA 1
ATOM 654 C C . SER A 1 89 ? 11.742 -6.910 -14.961 1.00 94.38 89 SER A C 1
ATOM 656 O O . SER A 1 89 ? 10.880 -7.266 -15.765 1.00 94.38 89 SER A O 1
ATOM 658 N N . VAL A 1 90 ? 13.044 -7.045 -15.184 1.00 94.38 90 VAL A N 1
ATOM 659 C CA . VAL A 1 90 ? 13.618 -7.690 -16.361 1.00 94.38 90 VAL A CA 1
ATOM 660 C C . VAL A 1 90 ? 14.813 -8.532 -15.933 1.00 94.38 90 VAL A C 1
ATOM 662 O O . VAL A 1 90 ? 15.636 -8.112 -15.120 1.00 94.38 90 VAL A O 1
ATOM 665 N N . GLU A 1 91 ? 14.912 -9.736 -16.479 1.00 93.62 91 GLU A N 1
ATOM 666 C CA . GLU A 1 91 ? 16.064 -10.603 -16.263 1.00 93.62 91 GLU A CA 1
ATOM 667 C C . GLU A 1 91 ? 17.093 -10.344 -17.366 1.00 93.62 91 GLU A C 1
ATOM 669 O O . GLU A 1 91 ? 16.840 -10.607 -18.540 1.00 93.62 91 GLU A O 1
ATOM 674 N N . SER A 1 92 ? 18.258 -9.811 -16.999 1.00 90.62 92 SER A N 1
ATOM 675 C CA . SER A 1 92 ? 19.356 -9.555 -17.935 1.00 90.62 92 SER A CA 1
ATOM 676 C C . SER A 1 92 ? 20.713 -9.713 -17.251 1.00 90.62 92 SER A C 1
ATOM 678 O O . SER A 1 92 ? 20.836 -9.556 -16.035 1.00 90.62 92 SER A O 1
ATOM 680 N N . PHE A 1 93 ? 21.753 -9.992 -18.040 1.00 91.25 93 PHE A N 1
ATOM 681 C CA . PHE A 1 93 ? 23.137 -9.990 -17.568 1.00 91.25 93 PHE A CA 1
ATOM 682 C C . PHE A 1 93 ? 24.017 -9.124 -18.486 1.00 91.25 93 PHE A C 1
ATOM 684 O O . PHE A 1 93 ? 24.091 -9.409 -19.682 1.00 91.25 93 PHE A O 1
ATOM 691 N N . PRO A 1 94 ? 24.678 -8.067 -17.977 1.00 91.81 94 PRO A N 1
ATOM 692 C CA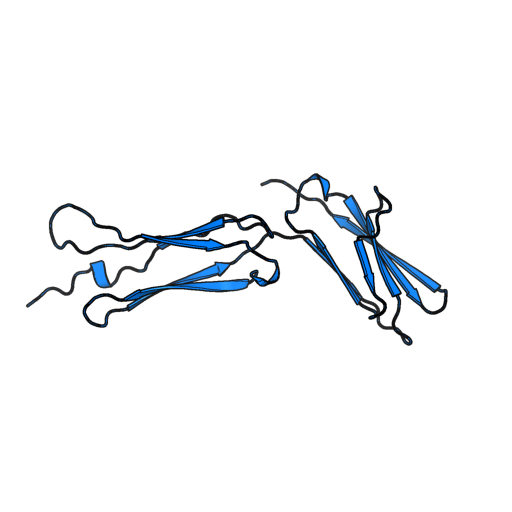 . PRO A 1 94 ? 24.536 -7.513 -16.626 1.00 91.81 94 PRO A CA 1
ATOM 693 C C . PRO A 1 94 ? 23.094 -7.031 -16.340 1.00 91.81 94 PRO A C 1
ATOM 695 O O . PRO A 1 94 ? 22.306 -6.884 -17.280 1.00 91.81 94 PRO A O 1
ATOM 698 N N . PRO A 1 95 ? 22.719 -6.826 -15.064 1.00 92.69 95 PRO A N 1
ATOM 699 C CA . PRO A 1 95 ? 21.412 -6.283 -14.704 1.00 92.69 95 PRO A CA 1
ATOM 700 C C . PRO A 1 95 ? 21.102 -4.984 -15.454 1.00 92.69 95 PRO A C 1
ATOM 702 O O . PRO A 1 95 ? 21.979 -4.142 -15.652 1.00 92.69 95 PRO A O 1
ATOM 705 N N . SER A 1 96 ? 19.858 -4.845 -15.903 1.00 94.50 96 SER A N 1
ATOM 706 C CA . SER A 1 96 ? 19.413 -3.669 -16.647 1.00 94.50 96 SER A CA 1
ATOM 707 C C . SER A 1 96 ? 19.162 -2.498 -15.709 1.00 94.50 96 SER A C 1
ATOM 709 O O . SER A 1 96 ? 18.678 -2.663 -14.585 1.00 94.50 96 SER A O 1
ATOM 711 N N . LEU A 1 97 ? 19.404 -1.296 -16.218 1.00 93.88 97 LEU A N 1
ATOM 712 C CA . LEU A 1 97 ? 18.952 -0.070 -15.584 1.00 93.88 97 LEU A CA 1
ATOM 713 C C . LEU A 1 97 ? 17.447 0.087 -15.822 1.00 93.88 97 LEU A C 1
ATOM 715 O O . LEU A 1 97 ? 17.008 0.250 -16.957 1.00 93.88 97 LEU A O 1
ATOM 719 N N . ILE A 1 98 ? 16.660 0.062 -14.752 1.00 95.31 98 ILE A N 1
ATOM 720 C CA . ILE A 1 98 ? 15.212 0.256 -14.784 1.00 95.31 98 ILE A CA 1
ATOM 721 C C . ILE A 1 98 ? 14.869 1.675 -14.348 1.00 95.31 98 ILE A C 1
ATOM 723 O O . ILE A 1 98 ? 15.326 2.154 -13.307 1.00 95.31 98 ILE A O 1
ATOM 727 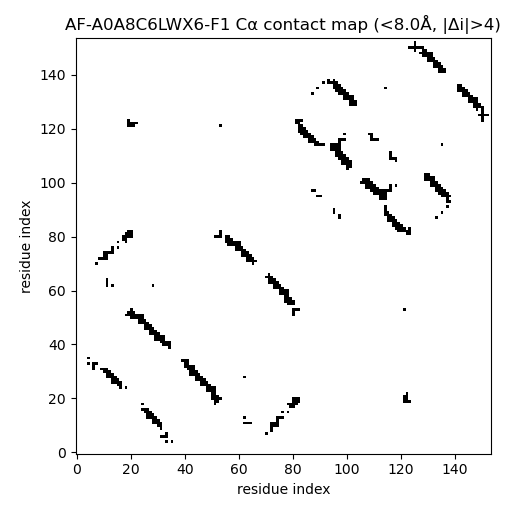N N . LYS A 1 99 ? 14.024 2.340 -15.136 1.00 94.81 99 LYS A N 1
ATOM 728 C CA . LYS A 1 99 ? 13.592 3.722 -14.934 1.00 94.81 99 LYS A CA 1
ATOM 729 C C . LYS A 1 99 ? 12.077 3.850 -15.056 1.00 94.81 99 LYS A C 1
ATOM 731 O O . LYS A 1 99 ? 11.513 3.486 -16.082 1.00 94.81 99 LYS A O 1
ATOM 736 N N . TRP A 1 100 ? 11.441 4.451 -14.053 1.00 95.50 100 TRP A N 1
ATOM 737 C CA . TRP A 1 100 ? 10.021 4.810 -14.081 1.00 95.50 100 TRP A CA 1
ATOM 738 C C . TRP A 1 100 ? 9.824 6.294 -14.385 1.00 95.50 100 TRP A C 1
ATOM 740 O O . TRP A 1 100 ? 10.386 7.157 -13.702 1.00 95.50 100 TRP A O 1
ATOM 750 N N . THR A 1 101 ? 8.978 6.598 -15.367 1.00 94.25 101 THR A N 1
ATOM 751 C CA . THR A 1 101 ? 8.563 7.962 -15.713 1.00 94.25 101 THR A CA 1
ATOM 752 C C . THR A 1 101 ? 7.048 8.077 -15.851 1.00 94.25 101 THR A C 1
ATOM 754 O O . THR A 1 101 ? 6.381 7.141 -16.279 1.00 94.25 101 THR A O 1
ATOM 757 N N . LYS A 1 102 ? 6.481 9.242 -15.516 1.00 92.00 102 LYS A N 1
ATOM 758 C CA . LYS A 1 102 ? 5.090 9.577 -15.876 1.00 92.00 102 LYS A CA 1
ATOM 759 C C . LYS A 1 102 ? 5.108 10.351 -17.188 1.00 92.00 102 LYS A C 1
ATOM 761 O O . LYS A 1 102 ? 5.759 11.392 -17.284 1.00 92.00 102 LYS A O 1
ATOM 766 N N . HIS A 1 103 ? 4.403 9.844 -18.196 1.00 88.88 103 HIS A N 1
ATOM 767 C CA . HIS A 1 103 ? 4.431 10.358 -19.567 1.00 88.88 103 HIS A CA 1
ATOM 768 C C . HIS A 1 103 ? 4.054 11.848 -19.658 1.00 88.88 103 HIS A C 1
ATOM 770 O O . HIS A 1 103 ? 4.643 12.580 -20.445 1.00 88.88 103 HIS A O 1
ATOM 776 N N . SER A 1 104 ? 3.101 12.311 -18.842 1.00 84.06 104 SER A N 1
ATOM 777 C CA . SER A 1 104 ? 2.600 13.695 -18.868 1.00 84.06 104 SER A CA 1
ATOM 778 C C . SER A 1 104 ? 3.597 14.737 -18.357 1.00 84.06 104 SER A C 1
ATOM 780 O O . SER A 1 104 ? 3.567 15.879 -18.802 1.00 84.06 104 SER A O 1
ATOM 782 N N . GLU A 1 105 ? 4.467 14.362 -17.421 1.00 83.31 105 GLU A N 1
ATOM 783 C CA . GLU A 1 105 ? 5.379 15.287 -16.730 1.00 83.31 105 GLU A CA 1
ATOM 784 C C . GLU A 1 105 ? 6.845 15.058 -17.124 1.00 83.31 105 GLU A C 1
ATOM 786 O O . GLU A 1 105 ? 7.718 15.829 -16.733 1.00 83.31 105 GLU A O 1
ATOM 791 N N . ASN A 1 106 ? 7.132 13.974 -17.858 1.00 78.62 106 ASN A N 1
ATOM 792 C CA . ASN A 1 106 ? 8.480 13.459 -18.127 1.00 78.62 106 ASN A CA 1
ATOM 793 C C . ASN A 1 106 ? 9.369 13.391 -16.863 1.00 78.62 106 ASN A C 1
ATOM 795 O O . ASN A 1 106 ? 10.598 13.474 -16.921 1.00 78.62 106 ASN A O 1
ATOM 799 N N . LYS A 1 107 ? 8.736 13.262 -15.692 1.00 82.19 107 LYS A N 1
ATOM 800 C CA . LYS A 1 107 ? 9.386 13.209 -14.386 1.00 82.19 107 LYS A CA 1
ATOM 801 C C . LYS A 1 107 ? 9.846 11.785 -14.121 1.00 82.19 107 LYS A C 1
ATOM 803 O O . LYS A 1 107 ? 9.074 10.843 -14.294 1.00 82.19 107 LYS A O 1
ATOM 808 N N . VAL A 1 108 ? 11.095 11.637 -13.687 1.00 88.56 108 VAL A N 1
ATOM 809 C CA . VAL A 1 108 ? 11.659 10.356 -13.245 1.00 88.56 108 VAL A CA 1
ATOM 810 C C . VAL A 1 108 ? 11.302 10.150 -11.781 1.00 88.56 108 VAL A C 1
ATOM 812 O O . VAL A 1 108 ? 11.641 10.991 -10.952 1.00 88.56 108 VAL A O 1
ATOM 815 N N . TYR A 1 109 ? 10.613 9.055 -11.469 1.00 87.12 109 TYR A N 1
ATOM 816 C CA . TYR A 1 109 ? 10.230 8.739 -10.090 1.00 87.12 109 TYR A CA 1
ATOM 817 C C . TYR A 1 109 ? 11.236 7.810 -9.421 1.00 87.12 109 TYR A C 1
ATOM 819 O O . TYR A 1 109 ? 11.594 8.013 -8.267 1.00 87.12 109 TYR A O 1
ATOM 827 N N . VAL A 1 110 ? 11.689 6.792 -10.152 1.00 90.19 110 VAL A N 1
ATOM 828 C CA . VAL A 1 110 ? 12.602 5.761 -9.652 1.00 90.19 110 VAL A CA 1
ATOM 829 C C . VAL A 1 110 ? 13.593 5.407 -10.750 1.00 90.19 110 VAL A C 1
ATOM 831 O O . VAL A 1 110 ? 13.225 5.343 -11.926 1.00 90.19 110 VAL A O 1
ATOM 834 N N . GLN A 1 111 ? 14.842 5.169 -10.357 1.00 89.75 111 GLN A N 1
ATOM 835 C CA . GLN A 1 111 ? 15.901 4.678 -11.229 1.00 89.75 111 GLN A CA 1
ATOM 836 C C . GLN A 1 111 ? 16.824 3.748 -10.429 1.00 89.75 111 GLN A C 1
ATOM 838 O O . GLN A 1 111 ? 17.353 4.152 -9.397 1.00 89.75 111 GLN A O 1
ATOM 843 N N . THR A 1 112 ? 16.991 2.503 -10.876 1.00 90.44 112 THR A N 1
ATOM 844 C CA . THR A 1 112 ? 17.822 1.481 -10.210 1.00 90.44 112 THR A CA 1
ATOM 845 C C . THR A 1 112 ? 18.443 0.540 -11.234 1.00 90.44 112 THR A C 1
ATOM 847 O O . THR A 1 112 ? 17.831 0.229 -12.247 1.00 90.44 112 THR A O 1
ATOM 850 N N . ASP A 1 113 ? 19.658 0.082 -10.968 1.00 87.75 113 ASP A N 1
ATOM 851 C CA . ASP A 1 113 ? 20.447 -0.854 -11.776 1.00 87.75 113 ASP A CA 1
ATOM 852 C C . ASP A 1 113 ? 20.316 -2.314 -11.309 1.00 87.75 113 ASP A C 1
ATOM 854 O O . ASP A 1 113 ? 21.090 -3.176 -11.710 1.00 87.75 113 ASP A O 1
ATOM 858 N N . SER A 1 114 ? 19.326 -2.619 -10.467 1.00 88.06 114 SER A N 1
ATOM 859 C CA . SER A 1 114 ? 19.113 -3.964 -9.917 1.00 88.06 114 SER A CA 1
ATOM 860 C C . SER A 1 114 ? 18.360 -4.923 -10.853 1.00 88.06 114 SER A C 1
ATOM 862 O O . SER A 1 114 ? 18.135 -6.075 -10.489 1.00 88.06 114 SER A O 1
ATOM 864 N N . GLY A 1 115 ? 17.935 -4.470 -12.039 1.00 88.38 115 GLY A N 1
ATOM 865 C CA . GLY A 1 115 ? 17.042 -5.224 -12.931 1.00 88.38 115 GLY A CA 1
ATOM 866 C C . GLY A 1 115 ? 15.567 -5.227 -12.501 1.00 88.38 115 GLY A C 1
ATOM 867 O O . GLY A 1 115 ? 14.724 -5.766 -13.214 1.00 88.38 115 GLY A O 1
ATOM 868 N N . SER A 1 116 ? 15.214 -4.600 -11.372 1.00 93.25 116 SER A N 1
ATOM 869 C CA . SER A 1 116 ? 13.828 -4.480 -10.906 1.00 93.25 116 SER A CA 1
ATOM 870 C C . SER A 1 116 ? 13.579 -3.151 -10.197 1.00 93.25 116 SER A C 1
ATOM 872 O O . SER A 1 116 ? 14.342 -2.761 -9.322 1.00 93.25 116 SER A O 1
ATOM 874 N N . ALA A 1 117 ? 12.478 -2.472 -10.515 1.00 93.94 117 ALA A N 1
ATOM 875 C CA . ALA A 1 117 ? 12.079 -1.225 -9.869 1.00 93.94 117 ALA A CA 1
ATOM 876 C C . ALA A 1 117 ? 10.592 -1.215 -9.512 1.00 93.94 117 ALA A C 1
ATOM 878 O O . ALA A 1 117 ? 9.736 -1.454 -10.369 1.00 93.94 117 ALA A O 1
ATOM 879 N N . SER A 1 118 ? 10.292 -0.829 -8.273 1.00 93.44 118 SER A N 1
ATOM 880 C CA . SER A 1 118 ? 8.928 -0.568 -7.810 1.00 93.44 118 SER A CA 1
ATOM 881 C C . SER A 1 118 ? 8.724 0.928 -7.592 1.00 93.44 118 SER A C 1
ATOM 883 O O . SER A 1 118 ? 9.449 1.553 -6.819 1.00 93.44 118 SER A O 1
ATOM 885 N N . LEU A 1 119 ? 7.739 1.501 -8.280 1.00 92.12 119 LEU A N 1
ATOM 886 C CA . LEU A 1 119 ? 7.250 2.856 -8.071 1.00 92.12 119 LEU A CA 1
ATOM 887 C C . LEU A 1 119 ? 6.105 2.824 -7.056 1.00 92.12 119 LEU A C 1
ATOM 889 O O . LEU A 1 119 ? 5.033 2.293 -7.345 1.00 92.12 119 LEU A O 1
ATOM 893 N N . LEU A 1 120 ? 6.346 3.427 -5.893 1.00 90.12 120 LEU A N 1
ATOM 894 C CA . LEU A 1 120 ? 5.363 3.604 -4.831 1.00 90.12 120 LEU A CA 1
ATOM 895 C C . LEU A 1 120 ? 4.870 5.057 -4.817 1.00 90.12 120 LEU A C 1
ATOM 897 O O . LEU A 1 120 ? 5.683 5.976 -4.692 1.00 90.12 120 LEU A O 1
ATOM 901 N N . ILE A 1 121 ? 3.558 5.266 -4.947 1.00 88.56 121 ILE A N 1
ATOM 902 C CA . ILE A 1 121 ? 2.937 6.588 -4.779 1.00 88.56 121 ILE A CA 1
ATOM 903 C C . ILE A 1 121 ? 2.068 6.565 -3.512 1.00 88.56 121 ILE A C 1
ATOM 905 O O . ILE A 1 121 ? 1.005 5.929 -3.524 1.00 88.56 121 ILE A O 1
ATOM 909 N N . PRO A 1 122 ? 2.507 7.238 -2.427 1.00 82.19 122 PRO A N 1
ATOM 910 C CA . PRO A 1 122 ? 1.714 7.397 -1.212 1.00 82.19 122 PRO A CA 1
ATOM 911 C C . PRO A 1 122 ? 0.615 8.443 -1.422 1.00 82.19 122 PRO A C 1
ATOM 913 O O . PRO A 1 122 ? 0.740 9.302 -2.292 1.00 82.19 122 PRO A O 1
ATOM 916 N N . ASN A 1 123 ? -0.433 8.425 -0.592 1.00 82.25 123 ASN A N 1
ATOM 917 C CA . ASN A 1 123 ? -1.551 9.380 -0.676 1.00 82.25 123 ASN A CA 1
ATOM 918 C C . ASN A 1 123 ? -2.114 9.559 -2.094 1.00 82.25 123 ASN A C 1
ATOM 920 O O . ASN A 1 123 ? -2.238 10.684 -2.568 1.00 82.25 123 ASN A O 1
ATOM 924 N N . VAL A 1 124 ? -2.449 8.451 -2.762 1.00 86.31 124 VAL A N 1
ATOM 925 C CA . VAL A 1 124 ? -2.911 8.465 -4.158 1.00 86.31 124 VAL A CA 1
ATOM 926 C C . VAL A 1 124 ? -4.104 9.408 -4.334 1.00 86.31 124 VAL A C 1
ATOM 928 O O . VAL A 1 124 ? -5.141 9.256 -3.685 1.00 86.31 124 VAL A O 1
ATOM 931 N N . THR A 1 125 ? -3.959 10.356 -5.252 1.00 87.38 125 THR A N 1
ATOM 932 C CA . THR A 1 125 ? -4.983 11.327 -5.640 1.00 87.38 125 THR A CA 1
ATOM 933 C C . THR A 1 125 ? -5.461 11.077 -7.068 1.00 87.38 125 THR A C 1
ATOM 935 O O . THR A 1 125 ? -4.867 10.313 -7.829 1.00 87.38 125 THR A O 1
ATOM 938 N N . THR A 1 126 ? -6.536 11.748 -7.483 1.00 87.50 126 THR A N 1
ATOM 939 C CA . THR A 1 126 ? -6.987 11.697 -8.881 1.00 87.50 126 THR A CA 1
ATOM 940 C C . THR A 1 126 ? -5.944 12.248 -9.861 1.00 87.50 126 THR A C 1
ATOM 942 O O . THR A 1 126 ? -5.931 11.816 -11.013 1.00 87.50 126 THR A O 1
ATOM 945 N N . GLU A 1 127 ? -5.046 13.137 -9.418 1.00 87.38 127 GLU A N 1
ATOM 946 C CA . GLU A 1 127 ? -3.951 13.721 -10.216 1.00 87.38 127 GLU A CA 1
ATOM 947 C C . GLU A 1 127 ? -2.827 12.717 -10.526 1.00 87.38 127 GLU A C 1
ATOM 949 O O . GLU A 1 127 ? -2.088 12.879 -11.504 1.00 87.38 127 GLU A O 1
ATOM 954 N N . ASP A 1 128 ? -2.729 11.644 -9.738 1.00 89.25 128 ASP A N 1
ATOM 955 C CA . ASP A 1 128 ? -1.823 10.522 -9.995 1.00 89.25 128 ASP A CA 1
ATOM 956 C C . ASP A 1 128 ? -2.333 9.610 -11.120 1.00 89.25 128 ASP A C 1
ATOM 958 O O . ASP A 1 128 ? -1.626 8.711 -11.569 1.00 89.25 128 ASP A O 1
ATOM 962 N N . SER A 1 129 ? -3.538 9.853 -11.641 1.00 92.00 129 SER A N 1
ATOM 963 C CA . SER A 1 129 ? -3.979 9.199 -12.871 1.00 92.00 129 SER A CA 1
ATOM 964 C C . SER A 1 129 ? -3.098 9.620 -14.045 1.00 92.00 129 SER A C 1
ATOM 966 O O . SER A 1 129 ? -2.707 10.780 -14.191 1.00 92.00 129 SER A O 1
ATOM 968 N N . GLY A 1 130 ? -2.808 8.673 -14.926 1.00 92.88 130 GLY A N 1
ATOM 969 C CA . GLY A 1 130 ? -2.010 8.927 -16.110 1.00 92.88 130 GLY A CA 1
ATOM 970 C C . GLY A 1 130 ? -1.284 7.691 -16.600 1.00 92.88 130 GLY A C 1
ATOM 971 O O . GLY A 1 130 ? -1.445 6.586 -16.084 1.00 92.88 130 GLY A O 1
ATOM 972 N N . ARG A 1 131 ? -0.464 7.909 -17.625 1.00 94.50 131 ARG A N 1
ATOM 973 C CA . ARG A 1 131 ? 0.316 6.857 -18.265 1.00 94.50 131 ARG A CA 1
ATOM 974 C C . ARG A 1 131 ? 1.728 6.821 -17.696 1.00 94.50 131 ARG A C 1
ATOM 976 O O . ARG A 1 131 ? 2.472 7.799 -17.816 1.00 94.50 131 ARG A O 1
ATOM 983 N N . TYR A 1 132 ? 2.084 5.700 -17.087 1.00 94.94 132 TYR A N 1
ATOM 984 C CA . TYR A 1 132 ? 3.399 5.439 -16.513 1.00 94.94 132 TYR A CA 1
ATOM 985 C C . TYR A 1 132 ? 4.207 4.560 -17.461 1.00 94.94 132 TYR A C 1
ATOM 987 O O . TYR A 1 132 ? 3.678 3.621 -18.046 1.00 94.94 132 TYR A O 1
ATOM 995 N N . ILE A 1 133 ? 5.487 4.872 -17.624 1.00 95.56 133 ILE A N 1
ATOM 996 C CA . ILE A 1 133 ? 6.395 4.178 -18.532 1.00 95.56 133 ILE A CA 1
ATOM 997 C C . ILE A 1 133 ? 7.541 3.606 -17.708 1.00 95.56 133 ILE A C 1
ATOM 999 O O . ILE A 1 133 ? 8.246 4.343 -17.016 1.00 95.56 133 ILE A O 1
ATOM 1003 N N . CYS A 1 134 ? 7.737 2.295 -17.802 1.00 95.56 134 CYS A N 1
ATOM 1004 C CA . CYS A 1 134 ? 8.956 1.646 -17.349 1.00 95.56 134 CYS A CA 1
ATOM 1005 C C . CYS A 1 134 ? 9.904 1.499 -18.538 1.00 95.56 134 CYS A C 1
ATOM 1007 O O . CYS A 1 134 ? 9.514 0.967 -19.571 1.00 95.56 134 CYS A O 1
ATOM 1009 N N . THR A 1 135 ? 11.144 1.961 -18.399 1.00 95.06 135 THR A N 1
ATOM 1010 C CA . THR A 1 135 ? 12.215 1.784 -19.387 1.00 95.06 135 THR A CA 1
ATOM 1011 C C . THR A 1 135 ? 13.315 0.918 -18.788 1.00 95.06 135 THR A C 1
ATOM 1013 O O . THR A 1 135 ? 13.858 1.270 -17.744 1.00 95.06 135 THR A O 1
ATOM 1016 N N . ALA A 1 136 ? 13.642 -0.185 -19.452 1.00 95.62 136 ALA A N 1
ATOM 1017 C CA . ALA A 1 136 ? 14.801 -1.022 -19.188 1.00 95.62 136 ALA A CA 1
ATOM 1018 C C . ALA A 1 136 ? 15.909 -0.693 -20.196 1.00 95.62 136 ALA A C 1
ATOM 1020 O O . ALA A 1 136 ? 15.664 -0.684 -21.402 1.00 95.62 136 ALA A O 1
ATOM 1021 N N . GLU A 1 137 ? 17.113 -0.415 -19.705 1.00 94.56 137 GLU A N 1
ATOM 1022 C CA . GLU A 1 137 ? 18.302 -0.131 -20.508 1.00 94.56 137 GLU A CA 1
ATOM 1023 C C . GLU A 1 137 ? 19.383 -1.186 -20.226 1.00 94.56 137 GLU A C 1
ATOM 1025 O O . GLU A 1 137 ? 19.854 -1.318 -19.093 1.00 94.56 137 GLU A O 1
ATOM 1030 N N . HIS A 1 138 ? 19.760 -1.951 -21.254 1.00 93.88 138 HIS A N 1
ATOM 1031 C CA . HIS A 1 138 ? 20.742 -3.038 -21.189 1.00 93.88 138 HIS A CA 1
ATOM 1032 C C . HIS A 1 138 ? 21.813 -2.843 -22.259 1.00 93.88 138 HIS A C 1
ATOM 1034 O O . HIS A 1 138 ? 21.510 -2.948 -23.440 1.00 93.88 138 HIS A O 1
ATOM 1040 N N . LEU A 1 139 ? 23.058 -2.561 -21.853 1.00 88.00 139 LEU A N 1
ATOM 1041 C CA . LEU A 1 139 ? 24.214 -2.444 -22.762 1.00 88.00 139 LEU A CA 1
ATOM 1042 C C . LEU A 1 139 ? 23.923 -1.625 -24.050 1.00 88.00 139 LEU A C 1
ATOM 1044 O O . LEU A 1 139 ? 24.320 -2.037 -25.133 1.00 88.00 139 LEU A O 1
ATOM 1048 N N . ASP A 1 140 ? 23.224 -0.489 -23.912 1.00 85.25 140 ASP A N 1
ATOM 1049 C CA . ASP A 1 140 ? 22.766 0.442 -24.970 1.00 85.25 140 ASP A CA 1
ATOM 1050 C C . ASP A 1 140 ? 21.439 0.114 -25.690 1.00 85.25 140 ASP A C 1
ATOM 1052 O O . ASP A 1 140 ? 20.917 0.956 -26.428 1.00 85.25 140 ASP A O 1
ATOM 1056 N N . GLU A 1 141 ? 20.816 -1.035 -25.430 1.00 91.44 141 GLU A N 1
ATOM 1057 C CA . GLU A 1 141 ? 19.451 -1.325 -25.883 1.00 91.44 141 GLU A CA 1
ATOM 1058 C C . GLU A 1 141 ? 18.411 -0.808 -24.886 1.00 91.44 141 GLU A C 1
ATOM 1060 O O . GLU A 1 141 ? 18.571 -0.934 -23.672 1.00 91.44 141 GLU A O 1
ATOM 1065 N N . LYS A 1 142 ? 17.319 -0.227 -25.400 1.00 93.62 142 LYS A N 1
ATOM 1066 C CA . LYS A 1 142 ? 16.212 0.300 -24.589 1.00 93.62 142 LYS A CA 1
ATOM 1067 C C . LYS A 1 142 ? 14.912 -0.388 -24.940 1.00 93.62 142 LYS A C 1
ATOM 1069 O O . LYS A 1 142 ? 14.469 -0.341 -26.085 1.00 93.62 142 LYS A O 1
ATOM 1074 N N . VAL A 1 143 ? 14.269 -0.948 -23.927 1.00 94.00 143 VAL A N 1
ATOM 1075 C CA . VAL A 1 143 ? 12.930 -1.527 -24.020 1.00 94.00 143 VAL A CA 1
ATOM 1076 C C . VAL A 1 143 ? 12.027 -0.784 -23.051 1.00 94.00 143 VAL A C 1
ATOM 1078 O O . VAL A 1 143 ? 12.399 -0.559 -21.903 1.00 94.00 143 VAL A O 1
ATOM 1081 N N . SER A 1 144 ? 10.839 -0.388 -23.498 1.00 94.62 144 SER A N 1
ATOM 1082 C CA . SER A 1 144 ? 9.876 0.318 -22.655 1.00 94.62 144 SER A CA 1
ATOM 1083 C C . SER A 1 144 ? 8.509 -0.343 -22.672 1.00 94.62 144 SER A C 1
ATOM 1085 O O . SER A 1 144 ? 8.047 -0.789 -23.722 1.00 94.62 144 SER A O 1
ATOM 1087 N N . VAL A 1 145 ? 7.845 -0.343 -21.521 1.00 94.56 145 VAL A N 1
ATOM 1088 C CA . VAL A 1 145 ? 6.458 -0.785 -21.354 1.00 94.56 145 VAL A CA 1
ATOM 1089 C C . VAL A 1 145 ? 5.633 0.330 -20.722 1.00 94.56 145 VAL A C 1
ATOM 1091 O O . VAL A 1 145 ? 6.135 1.085 -19.886 1.00 94.56 145 VAL A O 1
ATOM 1094 N N . GLU A 1 146 ? 4.371 0.443 -21.131 1.00 95.06 146 GLU A N 1
ATOM 1095 C CA . GLU A 1 146 ? 3.439 1.467 -20.653 1.00 95.06 146 GLU A CA 1
ATOM 1096 C C . GLU A 1 146 ? 2.346 0.838 -19.776 1.00 95.06 146 GLU A C 1
ATOM 1098 O O . GLU A 1 146 ? 1.905 -0.284 -20.026 1.00 95.06 146 GLU A O 1
ATOM 1103 N N . ALA A 1 147 ? 1.901 1.575 -18.760 1.00 94.25 147 ALA A N 1
ATOM 1104 C CA . ALA A 1 147 ? 0.790 1.221 -17.888 1.00 94.25 147 ALA A CA 1
ATOM 1105 C C . ALA A 1 147 ? -0.142 2.427 -17.707 1.00 94.25 147 ALA A C 1
ATOM 1107 O O . ALA A 1 147 ? 0.289 3.492 -17.256 1.00 94.25 147 ALA A O 1
ATOM 1108 N N . ASP A 1 148 ? -1.422 2.254 -18.035 1.00 94.31 148 ASP A N 1
ATOM 1109 C CA . ASP A 1 148 ? -2.454 3.270 -17.826 1.00 94.31 148 ASP A CA 1
ATOM 1110 C C . ASP A 1 148 ? -3.077 3.117 -16.435 1.00 94.31 148 ASP A C 1
ATOM 1112 O O . ASP A 1 148 ? -3.737 2.122 -16.128 1.00 94.31 148 ASP A O 1
ATOM 1116 N N . VAL A 1 149 ? -2.874 4.121 -15.583 1.00 93.00 149 VAL A N 1
ATOM 1117 C CA . VAL A 1 149 ? -3.407 4.161 -14.220 1.00 93.00 149 VAL A CA 1
ATOM 1118 C C . VAL A 1 149 ? -4.586 5.121 -14.170 1.00 93.00 149 VAL A C 1
ATOM 1120 O O . VAL A 1 149 ? -4.462 6.297 -14.510 1.00 93.00 149 VAL A O 1
ATOM 1123 N N . THR A 1 150 ? -5.734 4.623 -13.711 1.00 91.50 150 THR A N 1
ATOM 1124 C CA . THR A 1 150 ? -6.933 5.436 -13.466 1.00 91.50 150 THR A CA 1
ATOM 1125 C C . THR A 1 150 ? -7.304 5.362 -11.992 1.00 91.50 150 THR A C 1
ATOM 1127 O O . THR A 1 150 ? -7.696 4.305 -11.497 1.00 91.50 150 THR A O 1
ATOM 1130 N N . VAL A 1 151 ? -7.204 6.490 -11.294 1.00 88.88 151 VAL A N 1
ATOM 1131 C CA . VAL A 1 151 ? -7.619 6.621 -9.897 1.00 88.88 151 VAL A CA 1
ATOM 1132 C C . VAL A 1 151 ? -9.046 7.163 -9.868 1.00 88.88 151 VAL A C 1
ATOM 1134 O O . VAL A 1 151 ? -9.333 8.216 -10.433 1.00 88.88 151 VAL A O 1
ATOM 1137 N N . THR A 1 152 ? -9.954 6.445 -9.205 1.00 84.00 152 THR A N 1
ATOM 1138 C CA . THR A 1 152 ? -11.355 6.863 -9.042 1.00 84.00 152 THR A CA 1
ATOM 1139 C C . THR A 1 152 ? -11.674 7.080 -7.568 1.00 84.00 152 THR A C 1
ATOM 1141 O O . THR A 1 152 ? -11.324 6.254 -6.725 1.00 84.00 152 THR A O 1
ATOM 1144 N N . CYS A 1 153 ? -12.349 8.187 -7.254 1.00 73.19 153 CYS A N 1
ATOM 1145 C CA . CYS A 1 153 ? -12.948 8.379 -5.935 1.00 73.19 153 CYS A CA 1
ATOM 1146 C C . CYS A 1 153 ? -14.181 7.474 -5.810 1.00 73.19 153 CYS A C 1
ATOM 1148 O O . CYS A 1 153 ? -14.980 7.395 -6.747 1.00 73.19 153 CYS A O 1
ATOM 1150 N N . LYS A 1 154 ? -14.322 6.804 -4.666 1.00 61.56 154 LYS A N 1
ATOM 1151 C CA . LYS A 1 154 ? -15.517 6.036 -4.300 1.00 61.56 154 LYS A CA 1
ATOM 1152 C C . LYS A 1 154 ? -16.361 6.796 -3.293 1.00 61.56 154 LYS A C 1
ATOM 1154 O O . LYS A 1 154 ? -15.755 7.477 -2.437 1.00 61.56 154 LYS A O 1
#

Mean predicted aligned error: 9.03 Å

InterPro domains:
  IPR003598 Immunoglobulin subtype 2 [SM00408] (79-141)
  IPR003599 Immunoglobulin domain subtype [SM00409] (14-152)
  IPR007110 Immunoglobulin-like domain [PS50835] (12-150)
  IPR013783 Immunoglobulin-like fold [G3DSA:2.60.40.10] (10-45)
  IPR013783 Immunoglobulin-like fold [G3DSA:2.60.40.10] (46-82)
  IPR013783 Immunoglobulin-like fold [G3DSA:2.60.40.10] (83-152)
  IPR036179 Immunoglobulin-like domain superfamily [SSF48726] (18-151)
  IPR051036 Sialic acid-binding Ig-like lectin [PTHR12035] (6-152)

pLDDT: mean 85.53, std 13.2, range [35.81, 95.88]

Foldseek 3Di:
DDPPDPQLVDAWDWDDDAAFAQDKDKIKTKGFDDDPPDDDGDMDIDIDIDGDHPVLAQPKDKDWDQDDPRRIHIDIDGDHYDWDKDKDADDDVVQWWKWKAFPVVRDTQDIDRRRMDIRIGTPDDQVPFGKMKIWTHDPRDIDIDIDGDGDDDD

Nearest PDB structures (foldseek):
  5lfr-assembly1_A  TM=4.733E-01  e=9.321E-08  Mus musculus
  5lfv-assembly1_A  TM=4.739E-01  e=1.415E-07  Mus musculus
  5lfv-assembly2_B  TM=4.715E-01  e=1.081E-06  Mus musculus
  5lf5-assembly1_A-2  TM=4.540E-01  e=2.490E-06  Mus musculus
  4hd9-assembly1_A  TM=8.457E-01  e=9.346E-02  Homo sapiens

Radius of gyration: 24.33 Å; Cα contacts (8 Å, |Δi|>4): 328; chains: 1; bounding box: 54×34×69 Å

Solvent-accessible surface area (backbone atoms only — not comparable to full-atom values): 9257 Å² total; per-residue (Å²): 132,84,76,82,57,76,52,82,75,56,61,46,48,73,46,74,68,94,40,35,18,70,47,72,45,66,35,40,38,34,43,77,40,86,55,98,85,58,85,69,87,48,64,54,74,50,74,51,75,49,61,44,42,76,85,48,40,73,38,75,49,70,50,75,48,78,50,99,77,88,46,70,43,58,33,76,48,68,39,69,49,42,63,45,77,49,78,50,74,54,93,53,88,70,52,17,37,23,34,35,30,36,69,92,72,72,43,74,80,44,76,39,59,75,16,48,39,70,48,74,42,64,56,70,45,64,83,70,36,45,45,35,36,41,36,38,39,44,100,89,46,78,50,75,50,78,46,84,43,82,55,77,90,128

Organism: Nothobranchius furzeri (NCBI:txid105023)

Sequence (154 aa):
MIHVSSALKQKPTLVVPPLTEGQQTTLTCTAPGLCPGSPPNITWSSTLTFNPSAEHHGTNITCKISFTGDTTTEETVTLSVTYLNLTCSVESFPPSLIKWTKHSENKVYVQTDSGSASLLIPNVTTEDSGRYICTAEHLDEKVSVEADVTVTCK

Secondary structure (DSSP, 8-state):
-----GGGGPPPEEE---EETT--EEEEEEPPP--SSSS-----EEEEEE---GGGTTPEEEEEEE-SSS-EEEEEEE--EE-EEEEEE---SSPPEEEEEETTTTEEEEEESSSEEEEEESS--GGG-EEEEEEEEETTEEEEEEEEE-----